Protein AF-A0A662FB39-F1 (afdb_monomer_lite)

Radius of gyration: 20.33 Å; chains: 1; bounding box: 45×28×65 Å

Foldseek 3Di:
DFDPVLWDAFPVRDTHDDLVSVLVVLVVDDLVSLCVQADPVHHVVLVSCCPRVVPPVLSVVQGPDSDSVVNSVSSVVVVVCVVLQPDLPDAAPVPRDGDSDPVVNVVCCVPPPDDDD

Secondary structure (DSSP, 8-state):
---GGGPEEPTTS-EE-SHHHHHHHHHHS-HHHHHHHBSSS-BHHHHHHHHHH--HHHHHHHTT---HHHHHHHHHHHHHHHHHTT---EE-TTT--EESSHHHHHHHHHHHT----

pLDDT: mean 91.07, std 7.22, range [52.47, 97.25]

Sequence (117 aa):
MVKPEKYFYLEDGGIIKNIRELALRLDEISDSVFQRHVNQDKNDFANWIEFVFKEKNLAKQLRGVMDKKQFQIVLLKHFVRRKTKNIKKFKCPHCGKGFSTKVGLSVHKTIAHTKKR

Structure (mmCIF, N/CA/C/O backbone):
data_AF-A0A662FB39-F1
#
_entry.id   AF-A0A662FB39-F1
#
loop_
_atom_site.group_PDB
_atom_site.id
_atom_site.type_symbol
_atom_site.label_atom_id
_atom_site.label_alt_id
_atom_site.label_comp_id
_atom_site.label_asym_id
_atom_site.label_entity_id
_atom_site.label_seq_id
_atom_site.pdbx_PDB_ins_code
_atom_site.Cartn_x
_atom_site.Cartn_y
_atom_site.Cartn_z
_atom_site.occupancy
_atom_site.B_iso_or_equiv
_atom_site.auth_seq_id
_atom_site.auth_comp_id
_atom_site.auth_asym_id
_atom_site.auth_atom_id
_atom_site.pdbx_PDB_model_num
ATOM 1 N N . MET A 1 1 ? -4.621 16.455 -5.535 1.00 61.31 1 MET A N 1
ATOM 2 C CA . MET A 1 1 ? -3.840 15.739 -6.572 1.00 61.31 1 MET A CA 1
ATOM 3 C C . MET A 1 1 ? -2.379 16.135 -6.407 1.00 61.31 1 MET A C 1
ATOM 5 O O . MET A 1 1 ? -2.143 17.246 -5.947 1.00 61.31 1 MET A O 1
ATOM 9 N N . VAL A 1 2 ? -1.418 15.244 -6.674 1.00 79.88 2 VAL A N 1
ATOM 10 C CA . VAL A 1 2 ? 0.016 15.584 -6.566 1.00 79.88 2 VAL A CA 1
ATOM 11 C C . VAL A 1 2 ? 0.491 16.303 -7.830 1.00 79.88 2 VAL A C 1
ATOM 13 O O . VAL A 1 2 ? -0.123 16.153 -8.889 1.00 79.88 2 VAL A O 1
ATOM 16 N N . LYS A 1 3 ? 1.556 17.101 -7.710 1.00 85.19 3 LYS A N 1
ATOM 17 C CA . LYS A 1 3 ? 2.164 17.792 -8.854 1.00 85.19 3 LYS A CA 1
ATOM 18 C C . LYS A 1 3 ? 2.790 16.784 -9.835 1.00 85.19 3 LYS A C 1
ATOM 20 O O . LYS A 1 3 ? 3.236 15.730 -9.372 1.00 85.19 3 LYS A O 1
ATOM 25 N N . PRO A 1 4 ? 2.873 17.100 -11.141 1.00 85.31 4 PRO A N 1
ATOM 26 C CA . PRO A 1 4 ? 3.473 16.214 -12.144 1.00 85.31 4 PRO A CA 1
ATOM 27 C C . PRO A 1 4 ? 4.907 15.767 -11.828 1.00 85.31 4 PRO A C 1
ATOM 29 O O . PRO A 1 4 ? 5.266 14.628 -12.118 1.00 85.31 4 PRO A O 1
ATOM 32 N N . GLU A 1 5 ? 5.703 16.599 -11.139 1.00 90.25 5 GLU A N 1
ATOM 33 C CA . GLU A 1 5 ? 7.072 16.234 -10.722 1.00 90.25 5 GLU A CA 1
ATOM 34 C C . GLU A 1 5 ? 7.116 15.101 -9.679 1.00 90.25 5 GLU A C 1
ATOM 36 O O . GLU A 1 5 ? 8.183 14.598 -9.334 1.00 90.25 5 GLU A O 1
ATOM 41 N N . LYS A 1 6 ? 5.963 14.740 -9.108 1.00 91.00 6 LYS A N 1
ATOM 42 C CA . LYS A 1 6 ? 5.822 13.693 -8.091 1.00 91.00 6 LYS A CA 1
ATOM 43 C C . LYS A 1 6 ? 5.102 12.452 -8.607 1.00 91.00 6 LYS A C 1
ATOM 45 O O . LYS A 1 6 ? 4.828 11.553 -7.809 1.00 91.00 6 LYS A O 1
ATOM 50 N N . TYR A 1 7 ? 4.771 12.394 -9.895 1.00 94.81 7 TYR A N 1
ATOM 51 C CA . TYR A 1 7 ? 4.247 11.175 -10.503 1.00 94.81 7 TYR A CA 1
ATOM 52 C C . TYR A 1 7 ? 5.314 10.088 -10.527 1.00 94.81 7 TYR A C 1
ATOM 54 O O . TYR A 1 7 ? 6.512 10.369 -10.524 1.00 94.81 7 TYR A O 1
ATOM 62 N N . PHE A 1 8 ? 4.859 8.842 -10.512 1.00 93.56 8 PHE A N 1
ATOM 63 C CA . PHE A 1 8 ? 5.725 7.696 -10.706 1.00 93.56 8 PHE A CA 1
ATOM 64 C C . PHE A 1 8 ? 5.636 7.265 -12.165 1.00 93.56 8 PHE A C 1
ATOM 66 O O . PHE A 1 8 ? 4.538 7.043 -12.676 1.00 93.56 8 PHE A O 1
ATOM 73 N N . TYR A 1 9 ? 6.786 7.163 -12.819 1.00 92.19 9 TYR A N 1
ATOM 74 C CA . TYR A 1 9 ? 6.895 6.785 -14.222 1.00 92.19 9 TYR A CA 1
ATOM 75 C C . TYR A 1 9 ? 7.362 5.336 -14.296 1.00 92.19 9 TYR A C 1
ATOM 77 O O . TYR A 1 9 ? 8.392 4.980 -13.726 1.00 92.19 9 TYR A O 1
ATOM 85 N N . LEU A 1 10 ? 6.565 4.507 -14.958 1.00 89.38 10 LEU A N 1
ATOM 86 C CA . LEU A 1 10 ? 6.908 3.135 -15.288 1.00 89.38 10 LEU A CA 1
ATOM 87 C C . LEU A 1 10 ? 7.719 3.112 -16.584 1.00 89.38 10 LEU A C 1
ATOM 89 O O . LEU A 1 10 ? 7.573 3.971 -17.453 1.00 89.38 10 LEU A O 1
ATOM 93 N N . GLU A 1 11 ? 8.542 2.084 -16.738 1.00 83.69 11 GLU A N 1
ATOM 94 C CA . GLU A 1 11 ? 9.366 1.900 -17.937 1.00 83.69 11 GLU A CA 1
ATOM 95 C C . GLU A 1 11 ? 8.561 1.599 -19.213 1.00 83.69 11 GLU A C 1
ATOM 97 O O . GLU A 1 11 ? 9.073 1.768 -20.312 1.00 83.69 11 GLU A O 1
ATOM 102 N N . ASP A 1 12 ? 7.299 1.182 -19.092 1.00 84.12 12 ASP A N 1
ATOM 103 C CA . ASP A 1 12 ? 6.389 1.007 -20.231 1.00 84.12 12 ASP A CA 1
ATOM 104 C C . ASP A 1 12 ? 5.701 2.317 -20.669 1.00 84.12 12 ASP A C 1
ATOM 106 O O . ASP A 1 12 ? 4.781 2.299 -21.483 1.00 84.12 12 ASP A O 1
ATOM 110 N N . GLY A 1 13 ? 6.125 3.458 -20.114 1.00 85.19 13 GLY A N 1
ATOM 111 C CA . GLY A 1 13 ? 5.519 4.769 -20.349 1.00 85.19 13 GLY A CA 1
ATOM 112 C C . GLY A 1 13 ? 4.277 5.039 -19.495 1.00 85.19 13 GLY A C 1
ATOM 113 O O . GLY A 1 13 ? 3.702 6.126 -19.573 1.00 85.19 13 GLY A O 1
ATOM 114 N N . GLY A 1 14 ? 3.859 4.090 -18.652 1.00 87.62 14 GLY A N 1
ATOM 115 C CA . GLY A 1 14 ? 2.749 4.269 -17.727 1.00 87.62 14 GLY A CA 1
ATOM 116 C C . GLY A 1 14 ? 3.049 5.321 -16.658 1.00 87.62 14 GLY A C 1
ATOM 117 O O . GLY A 1 14 ? 4.126 5.351 -16.067 1.00 87.62 14 GLY A O 1
ATOM 118 N N . ILE A 1 15 ? 2.068 6.172 -16.362 1.00 93.12 15 ILE A N 1
ATOM 119 C CA . ILE A 1 15 ? 2.185 7.212 -15.334 1.00 93.12 15 ILE A CA 1
ATOM 120 C C . ILE A 1 15 ? 1.216 6.902 -14.203 1.00 93.12 15 ILE A C 1
ATOM 122 O O . ILE A 1 15 ? 0.015 6.756 -14.425 1.00 93.12 15 ILE A O 1
ATOM 126 N N . ILE A 1 16 ? 1.732 6.864 -12.979 1.00 95.12 16 ILE A N 1
ATOM 127 C CA . ILE A 1 16 ? 0.955 6.627 -11.768 1.00 95.12 16 ILE A CA 1
ATOM 128 C C . ILE A 1 16 ? 0.956 7.905 -10.926 1.00 95.12 16 ILE A C 1
ATOM 130 O O . ILE A 1 16 ? 1.993 8.368 -10.443 1.00 95.12 16 ILE A O 1
ATOM 134 N N . LYS A 1 17 ? -0.228 8.483 -10.716 1.00 94.00 17 LYS A N 1
ATOM 135 C CA . LYS A 1 17 ? -0.393 9.788 -10.055 1.00 94.00 17 LYS A CA 1
ATOM 136 C C . LYS A 1 17 ? -0.757 9.662 -8.580 1.00 94.00 17 LYS A C 1
ATOM 138 O O . LYS A 1 17 ? -0.639 10.628 -7.827 1.00 94.00 17 LYS A O 1
ATOM 143 N N . ASN A 1 18 ? -1.264 8.510 -8.145 1.00 94.31 18 ASN A N 1
ATOM 144 C CA . ASN A 1 18 ? -1.661 8.274 -6.756 1.00 94.31 18 ASN A CA 1
ATOM 145 C C . ASN A 1 18 ? -1.670 6.783 -6.382 1.00 94.31 18 ASN A C 1
ATOM 147 O O . ASN A 1 18 ? -1.604 5.906 -7.237 1.00 94.31 18 ASN A O 1
ATOM 151 N N . ILE A 1 19 ? -1.790 6.498 -5.080 1.00 93.88 19 ILE A N 1
ATOM 152 C CA . ILE A 1 19 ? -1.760 5.129 -4.532 1.00 93.88 19 ILE A CA 1
ATOM 153 C C . ILE A 1 19 ? -2.913 4.259 -5.077 1.00 93.88 19 ILE A C 1
ATOM 155 O O . ILE A 1 19 ? -2.774 3.043 -5.185 1.00 93.88 19 ILE A O 1
ATOM 159 N N . ARG A 1 20 ? -4.065 4.853 -5.425 1.00 92.00 20 ARG A N 1
ATOM 160 C CA . ARG A 1 20 ? -5.198 4.101 -5.987 1.00 92.00 20 ARG A CA 1
ATOM 161 C C . ARG A 1 20 ? -4.908 3.674 -7.423 1.00 92.00 20 ARG A C 1
ATOM 163 O O . ARG A 1 20 ? -5.164 2.525 -7.757 1.00 92.00 20 ARG A O 1
ATOM 170 N N . GLU A 1 21 ? -4.357 4.574 -8.233 1.00 94.12 21 GLU A N 1
ATOM 171 C CA . GLU A 1 21 ? -3.880 4.250 -9.580 1.00 94.12 21 GLU A CA 1
ATOM 172 C C . GLU A 1 21 ? -2.796 3.176 -9.537 1.00 94.12 21 GLU A C 1
ATOM 174 O O . GLU A 1 21 ? -2.868 2.249 -10.329 1.00 94.12 21 GLU A O 1
ATOM 179 N N . LEU A 1 22 ? -1.872 3.222 -8.567 1.00 94.94 22 LEU A N 1
ATOM 180 C CA . LEU A 1 22 ? -0.891 2.148 -8.378 1.00 94.94 22 LEU A CA 1
ATOM 181 C C . LEU A 1 22 ? -1.593 0.801 -8.180 1.00 94.94 22 LEU A C 1
ATOM 183 O O . LEU A 1 22 ? -1.286 -0.153 -8.880 1.00 94.94 22 LEU A O 1
ATOM 187 N N . ALA A 1 23 ? -2.563 0.726 -7.263 1.00 93.81 23 ALA A N 1
ATOM 188 C CA . ALA A 1 23 ? -3.268 -0.521 -6.970 1.00 93.81 23 ALA A CA 1
ATOM 189 C C . ALA A 1 23 ? -4.018 -1.102 -8.182 1.00 93.81 23 ALA A C 1
ATOM 191 O O . ALA A 1 23 ? -4.087 -2.321 -8.306 1.00 93.81 23 ALA A O 1
ATOM 192 N N . LEU A 1 24 ? -4.571 -0.247 -9.048 1.00 91.38 24 LEU A N 1
ATOM 193 C CA . LEU A 1 24 ? -5.230 -0.668 -10.289 1.00 91.38 24 LEU A CA 1
ATOM 194 C C . LEU A 1 24 ? -4.205 -1.088 -11.347 1.00 91.38 24 LEU A C 1
ATOM 196 O O . LEU A 1 24 ? -4.351 -2.125 -11.980 1.00 91.38 24 LEU A O 1
ATOM 200 N N . ARG A 1 25 ? -3.121 -0.321 -11.487 1.00 92.81 25 ARG A N 1
ATOM 201 C CA . ARG A 1 25 ? -2.080 -0.564 -12.487 1.00 92.81 25 ARG A CA 1
ATOM 202 C C .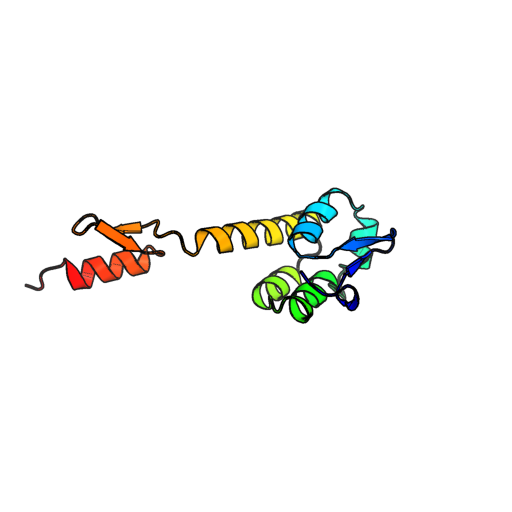 ARG A 1 25 ? -1.331 -1.880 -12.255 1.00 92.81 25 ARG A C 1
ATOM 204 O O . ARG A 1 25 ? -0.858 -2.474 -13.217 1.00 92.81 25 ARG A O 1
ATOM 211 N N . LEU A 1 26 ? -1.259 -2.364 -11.010 1.00 93.50 26 LEU A N 1
ATOM 212 C CA . LEU A 1 26 ? -0.658 -3.663 -10.671 1.00 93.50 26 LEU A CA 1
ATOM 213 C C . LEU A 1 26 ? -1.354 -4.868 -11.330 1.00 93.50 26 LEU A C 1
ATOM 215 O O . LEU A 1 26 ? -0.686 -5.881 -11.534 1.00 93.50 26 LEU A O 1
ATOM 219 N N . ASP A 1 27 ? -2.645 -4.773 -11.671 1.00 90.06 27 ASP A N 1
ATOM 220 C CA . ASP A 1 27 ? -3.356 -5.842 -12.396 1.00 90.06 27 ASP A CA 1
ATOM 221 C C . ASP A 1 27 ? -2.962 -5.902 -13.875 1.00 90.06 27 ASP A C 1
ATOM 223 O O . ASP A 1 27 ? -3.021 -6.959 -14.499 1.00 90.06 27 ASP A O 1
ATOM 227 N N . GLU A 1 28 ? -2.556 -4.767 -14.437 1.00 89.94 28 GLU A N 1
ATOM 228 C CA . GLU A 1 28 ? -2.314 -4.614 -15.868 1.00 89.94 28 GLU A CA 1
ATOM 229 C C . GLU A 1 28 ? -0.841 -4.802 -16.242 1.00 89.94 28 GLU A C 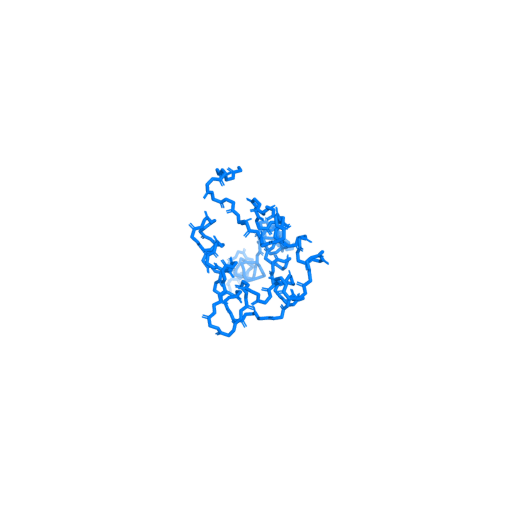1
ATOM 231 O O . GLU A 1 28 ? -0.535 -5.270 -17.338 1.00 89.94 28 GLU A O 1
ATOM 236 N N . ILE A 1 29 ? 0.088 -4.412 -15.362 1.00 91.31 29 ILE A N 1
ATOM 237 C CA . ILE A 1 29 ? 1.523 -4.529 -15.648 1.00 91.31 29 ILE A CA 1
ATOM 238 C C . ILE A 1 29 ? 2.002 -5.976 -15.511 1.00 91.31 29 ILE A C 1
ATOM 240 O O . ILE A 1 29 ? 1.574 -6.731 -14.629 1.00 91.31 29 ILE A O 1
ATOM 244 N N . SER A 1 30 ? 2.957 -6.357 -16.359 1.00 92.56 30 SER A N 1
ATOM 245 C CA . SER A 1 30 ? 3.618 -7.657 -16.265 1.00 92.56 30 SER A CA 1
ATOM 246 C C . SER A 1 30 ? 4.462 -7.765 -14.992 1.00 92.56 30 SER A C 1
ATOM 248 O O . SER A 1 30 ? 4.922 -6.768 -14.425 1.00 92.56 30 SER A O 1
ATOM 250 N N . ASP A 1 31 ? 4.731 -8.999 -14.565 1.00 91.62 31 ASP A N 1
ATOM 251 C CA . ASP A 1 31 ? 5.610 -9.253 -13.417 1.00 91.62 31 ASP A CA 1
ATOM 252 C C . ASP A 1 31 ? 7.024 -8.716 -13.658 1.00 91.62 31 ASP A C 1
ATOM 254 O O . ASP A 1 31 ? 7.653 -8.199 -12.740 1.00 91.62 31 ASP A O 1
ATOM 258 N N . SER A 1 32 ? 7.491 -8.738 -14.910 1.00 91.88 32 SER A N 1
ATOM 259 C CA . SER A 1 32 ? 8.792 -8.186 -15.288 1.00 91.88 32 SER A CA 1
ATOM 260 C C . SER A 1 32 ? 8.877 -6.665 -15.130 1.00 91.88 32 SER A C 1
ATOM 262 O O . SER A 1 32 ? 9.929 -6.163 -14.747 1.00 91.88 32 SER A O 1
ATOM 264 N N . VAL A 1 33 ? 7.799 -5.914 -15.392 1.00 92.25 33 VAL A N 1
ATOM 265 C CA . VAL A 1 33 ? 7.756 -4.460 -15.135 1.00 92.25 33 VAL A CA 1
ATOM 266 C C . VAL A 1 33 ? 7.721 -4.194 -13.631 1.00 92.25 33 VAL A C 1
ATOM 268 O O . VAL A 1 33 ? 8.431 -3.321 -13.138 1.00 92.25 33 VAL A O 1
ATOM 271 N N . PHE A 1 34 ? 6.950 -4.981 -12.878 1.00 94.38 34 PHE A N 1
ATOM 272 C CA . PHE A 1 34 ? 6.894 -4.861 -11.422 1.00 94.38 34 PHE A CA 1
ATOM 273 C C . PHE A 1 34 ? 8.260 -5.124 -10.761 1.00 94.38 34 PHE A C 1
ATOM 275 O O . PHE A 1 34 ? 8.706 -4.329 -9.931 1.00 94.38 34 PHE A O 1
ATOM 282 N N . GLN A 1 35 ? 8.956 -6.190 -11.167 1.00 93.75 35 GLN A N 1
ATOM 283 C CA . GLN A 1 35 ? 10.230 -6.618 -10.576 1.00 93.75 35 GLN A CA 1
ATOM 284 C C . GLN A 1 35 ? 11.386 -5.624 -10.777 1.00 93.75 35 GLN A C 1
ATOM 286 O O . GLN A 1 35 ? 12.334 -5.599 -9.992 1.00 93.75 35 GLN A O 1
ATOM 291 N N . ARG A 1 36 ? 11.307 -4.749 -11.788 1.00 93.12 36 ARG A N 1
ATOM 292 C CA . ARG A 1 36 ? 12.286 -3.661 -11.976 1.00 93.12 36 ARG A CA 1
ATOM 293 C C . ARG A 1 36 ? 12.212 -2.597 -10.885 1.00 93.12 36 ARG A C 1
ATOM 295 O O . ARG A 1 36 ? 13.222 -1.969 -10.562 1.00 93.12 36 ARG A O 1
ATOM 302 N N . HIS A 1 37 ? 11.031 -2.409 -10.301 1.00 93.88 37 HIS A N 1
ATOM 303 C CA . HIS A 1 37 ? 10.784 -1.445 -9.229 1.00 93.88 37 HIS A CA 1
ATOM 304 C C . HIS A 1 37 ? 10.763 -2.092 -7.841 1.00 93.88 37 HIS A C 1
ATOM 306 O O . HIS A 1 37 ? 11.007 -1.412 -6.842 1.00 93.88 37 HIS A O 1
ATOM 312 N N . VAL A 1 38 ? 10.468 -3.392 -7.769 1.00 95.62 38 VAL A N 1
ATOM 313 C CA . VAL A 1 38 ? 10.377 -4.156 -6.523 1.00 95.62 38 VAL A CA 1
ATOM 314 C C . VAL A 1 38 ? 11.171 -5.449 -6.640 1.00 95.62 38 VAL A C 1
ATOM 316 O O . VAL A 1 38 ? 10.778 -6.370 -7.347 1.00 95.62 38 VAL A O 1
ATOM 319 N N . ASN A 1 39 ? 12.267 -5.538 -5.899 1.00 92.50 39 ASN A N 1
ATOM 320 C CA . ASN A 1 39 ? 13.128 -6.712 -5.851 1.00 92.50 39 ASN A CA 1
ATOM 321 C C . ASN A 1 39 ? 13.715 -6.884 -4.439 1.00 92.50 39 ASN A C 1
ATOM 323 O O . ASN A 1 39 ? 13.242 -6.267 -3.484 1.00 92.50 39 ASN A O 1
ATOM 327 N N . GLN A 1 40 ? 14.713 -7.756 -4.300 1.00 91.06 40 GLN A N 1
ATOM 328 C CA . GLN A 1 40 ? 15.337 -8.058 -3.009 1.00 91.06 40 GLN A CA 1
ATOM 329 C C . GLN A 1 40 ? 16.079 -6.855 -2.408 1.00 91.06 40 GLN A C 1
ATOM 331 O O . GLN A 1 40 ? 16.145 -6.736 -1.186 1.00 91.06 40 GLN A O 1
ATOM 336 N N . ASP A 1 41 ? 16.574 -5.945 -3.248 1.00 90.00 41 ASP A N 1
ATOM 337 C CA . ASP A 1 41 ? 17.399 -4.811 -2.827 1.00 90.00 41 ASP A CA 1
ATOM 338 C C . ASP A 1 41 ? 16.580 -3.532 -2.625 1.00 90.00 41 ASP A C 1
ATOM 340 O O . ASP A 1 41 ? 16.897 -2.701 -1.769 1.00 90.00 41 ASP A O 1
ATOM 344 N N . LYS A 1 42 ? 15.517 -3.343 -3.419 1.00 93.69 42 LYS A N 1
ATOM 345 C CA . LYS A 1 42 ? 14.746 -2.096 -3.442 1.00 93.69 42 LYS A CA 1
ATOM 346 C C . LYS A 1 42 ? 13.245 -2.288 -3.607 1.00 93.69 42 LYS A C 1
ATOM 348 O O . LYS A 1 42 ? 12.747 -3.262 -4.165 1.00 93.69 42 LYS A O 1
ATOM 353 N N . ASN A 1 43 ? 12.521 -1.264 -3.161 1.00 96.50 43 ASN A N 1
ATOM 354 C CA . ASN A 1 43 ? 11.087 -1.128 -3.360 1.00 96.50 43 ASN A CA 1
ATOM 355 C C . ASN A 1 43 ? 10.743 0.337 -3.653 1.00 96.50 43 ASN A C 1
ATOM 357 O O . ASN A 1 43 ? 10.446 1.131 -2.753 1.00 96.50 43 ASN A O 1
ATOM 361 N N . ASP A 1 44 ? 10.818 0.699 -4.931 1.00 96.12 44 ASP A N 1
ATOM 362 C CA . ASP A 1 44 ? 10.643 2.075 -5.395 1.00 96.12 44 ASP A CA 1
ATOM 363 C C . ASP A 1 44 ? 9.223 2.583 -5.118 1.00 96.12 44 ASP A C 1
ATOM 365 O O . ASP A 1 44 ? 9.036 3.744 -4.745 1.00 96.12 44 ASP A O 1
ATOM 369 N N . PHE A 1 45 ? 8.220 1.702 -5.191 1.00 96.81 45 PHE A N 1
ATOM 370 C CA . PHE A 1 45 ? 6.844 2.041 -4.833 1.00 96.81 45 PHE A CA 1
ATOM 371 C C . PHE A 1 45 ? 6.697 2.369 -3.345 1.00 96.81 45 PHE A C 1
ATOM 373 O O . PHE A 1 45 ? 6.033 3.349 -3.001 1.00 96.81 45 PHE A O 1
ATOM 380 N N . ALA A 1 46 ? 7.322 1.600 -2.447 1.00 97.06 46 ALA A N 1
ATOM 381 C CA . ALA A 1 46 ? 7.297 1.897 -1.016 1.00 97.06 46 ALA A CA 1
ATOM 382 C C . ALA A 1 46 ? 7.981 3.240 -0.710 1.00 97.06 46 ALA A C 1
ATOM 384 O O . ALA A 1 46 ? 7.430 4.042 0.048 1.00 97.06 46 ALA A O 1
ATOM 385 N N . ASN A 1 47 ? 9.122 3.522 -1.348 1.00 96.62 47 ASN A N 1
ATOM 386 C CA . ASN A 1 47 ? 9.810 4.811 -1.232 1.00 96.62 47 ASN A CA 1
ATOM 387 C C . ASN A 1 47 ? 8.920 5.962 -1.718 1.00 96.62 47 ASN A C 1
ATOM 389 O O . ASN A 1 47 ? 8.749 6.964 -1.022 1.00 96.62 47 ASN A O 1
ATOM 393 N N . TRP A 1 48 ? 8.290 5.810 -2.882 1.00 97.12 48 TRP A N 1
ATOM 394 C CA . TRP A 1 48 ? 7.371 6.805 -3.426 1.00 97.12 48 TRP A CA 1
ATOM 395 C C . TRP A 1 48 ? 6.187 7.074 -2.484 1.00 97.12 48 TRP A C 1
ATOM 397 O O . TRP A 1 48 ? 5.897 8.229 -2.162 1.00 97.12 48 TRP A O 1
ATOM 407 N N . ILE A 1 49 ? 5.560 6.021 -1.951 1.00 96.56 49 ILE A N 1
ATOM 408 C CA . ILE A 1 49 ? 4.468 6.114 -0.969 1.00 96.56 49 ILE A CA 1
ATOM 409 C C . ILE A 1 49 ? 4.922 6.847 0.306 1.00 96.56 49 ILE A C 1
ATOM 411 O O . ILE A 1 49 ? 4.196 7.701 0.830 1.00 96.56 49 ILE A O 1
ATOM 415 N N . GLU A 1 50 ? 6.126 6.558 0.798 1.00 97.25 50 GLU A N 1
ATOM 416 C CA . GLU A 1 50 ? 6.678 7.188 1.996 1.00 97.25 50 GLU A CA 1
ATOM 417 C C . GLU A 1 50 ? 6.994 8.670 1.786 1.00 97.25 50 GLU A C 1
ATOM 419 O O . GLU A 1 50 ? 6.612 9.516 2.598 1.00 97.25 50 GLU A O 1
ATOM 424 N N . PHE A 1 51 ? 7.688 9.007 0.702 1.00 95.44 51 PHE A N 1
ATOM 425 C CA . PHE A 1 51 ? 8.248 10.343 0.532 1.00 95.44 51 PHE A CA 1
ATOM 426 C C . PHE A 1 51 ? 7.282 11.325 -0.133 1.00 95.44 51 PHE A C 1
ATOM 428 O O . PHE A 1 51 ? 7.311 12.505 0.235 1.00 95.44 51 PHE A O 1
ATOM 435 N N . VAL A 1 52 ? 6.402 10.863 -1.030 1.00 96.00 52 VAL A N 1
ATOM 436 C CA . VAL A 1 52 ? 5.420 11.709 -1.732 1.00 96.00 52 VAL A CA 1
ATOM 437 C C . VAL A 1 52 ? 4.118 11.844 -0.947 1.00 96.00 52 VAL A C 1
ATOM 439 O O . VAL A 1 52 ? 3.635 12.959 -0.768 1.00 96.00 52 VAL A O 1
ATOM 442 N N . PHE A 1 53 ? 3.571 10.741 -0.428 1.00 93.19 53 PHE A N 1
ATOM 443 C CA . PHE A 1 53 ? 2.274 10.748 0.268 1.00 93.19 53 PHE A CA 1
ATOM 444 C C . PHE A 1 53 ? 2.393 10.770 1.794 1.00 93.19 53 PHE A C 1
ATOM 446 O O . PHE A 1 53 ? 1.383 10.898 2.481 1.00 93.19 53 PHE A O 1
ATOM 453 N N . LYS A 1 54 ? 3.615 10.661 2.337 1.00 94.06 54 LYS A N 1
ATOM 454 C CA . LYS A 1 54 ? 3.888 10.623 3.786 1.00 94.06 54 LYS A CA 1
ATOM 455 C C . LYS A 1 54 ? 3.186 9.465 4.508 1.00 94.06 54 LYS A C 1
ATOM 457 O O . LYS A 1 54 ? 3.001 9.496 5.724 1.00 94.06 54 LYS A O 1
ATOM 462 N N . GL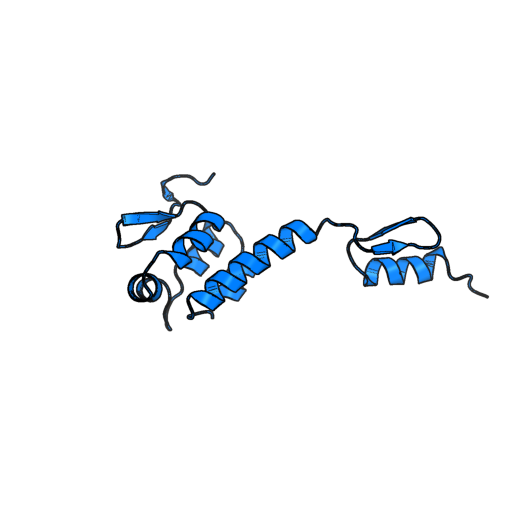U A 1 55 ? 2.866 8.391 3.786 1.00 94.25 55 GLU A N 1
ATOM 463 C CA . GLU A 1 55 ? 2.194 7.196 4.308 1.00 94.25 55 GLU A CA 1
ATOM 464 C C . GLU A 1 55 ? 3.199 6.187 4.889 1.00 94.25 55 GLU A C 1
ATOM 466 O O . GLU A 1 55 ? 3.276 5.034 4.462 1.00 94.25 55 GLU A O 1
ATOM 471 N N . LYS A 1 56 ? 3.975 6.609 5.896 1.00 95.56 56 LYS A N 1
ATOM 472 C CA . LYS A 1 56 ? 5.092 5.825 6.466 1.00 95.56 56 LYS A CA 1
ATOM 473 C C . LYS A 1 56 ? 4.699 4.409 6.901 1.00 95.56 56 LYS A C 1
ATOM 475 O O . LYS A 1 56 ? 5.419 3.450 6.646 1.00 95.56 56 LYS A O 1
ATOM 480 N N . ASN A 1 57 ? 3.535 4.264 7.539 1.00 94.44 57 ASN A N 1
ATOM 481 C CA . ASN A 1 57 ? 3.052 2.961 8.005 1.00 94.44 57 ASN A CA 1
ATOM 482 C C . ASN A 1 57 ? 2.735 2.011 6.845 1.00 94.44 57 ASN A C 1
ATOM 484 O O . ASN A 1 57 ? 3.022 0.822 6.944 1.00 94.44 57 ASN A O 1
ATOM 488 N N . LEU A 1 58 ? 2.154 2.529 5.759 1.00 95.50 58 LEU A N 1
ATOM 489 C CA . LEU A 1 58 ? 1.872 1.733 4.566 1.00 95.50 58 LEU A CA 1
ATOM 490 C C . LEU A 1 58 ? 3.174 1.353 3.860 1.00 95.50 58 LEU A C 1
ATOM 492 O O . LEU A 1 58 ? 3.376 0.185 3.552 1.00 95.50 58 LEU A O 1
ATOM 496 N N . ALA A 1 59 ? 4.080 2.315 3.675 1.00 97.00 59 ALA A N 1
ATOM 497 C CA . ALA A 1 59 ? 5.384 2.063 3.074 1.00 97.00 59 ALA A CA 1
ATOM 498 C C . ALA A 1 59 ? 6.162 0.981 3.834 1.00 97.00 59 ALA A C 1
ATOM 500 O O . ALA A 1 59 ? 6.642 0.031 3.226 1.00 97.00 59 ALA A O 1
ATOM 501 N N . LYS A 1 60 ? 6.201 1.051 5.173 1.00 95.94 60 LYS A N 1
ATOM 502 C CA . LYS A 1 60 ? 6.843 0.027 6.010 1.00 95.94 60 LYS A CA 1
ATOM 503 C C . LYS A 1 60 ? 6.248 -1.368 5.795 1.00 95.94 60 LYS A C 1
ATOM 505 O O . LYS A 1 60 ? 7.000 -2.335 5.765 1.00 95.94 60 LYS A O 1
ATOM 510 N N . GLN A 1 61 ? 4.926 -1.479 5.644 1.00 95.12 61 GLN A N 1
ATOM 511 C CA . GLN A 1 61 ? 4.268 -2.761 5.356 1.00 95.12 61 GLN A CA 1
ATOM 512 C C . GLN A 1 61 ? 4.627 -3.302 3.971 1.00 95.12 61 GLN A C 1
ATOM 514 O O . GLN A 1 61 ? 4.723 -4.511 3.808 1.00 95.12 61 GLN A O 1
ATOM 519 N N . LEU A 1 62 ? 4.823 -2.417 2.992 1.00 96.38 62 LEU A N 1
ATOM 520 C CA . LEU A 1 62 ? 5.109 -2.788 1.608 1.00 96.38 62 LEU A CA 1
ATOM 521 C C . LEU A 1 62 ? 6.585 -3.086 1.344 1.00 96.38 62 LEU A C 1
ATOM 523 O O . LEU A 1 62 ? 6.865 -3.856 0.436 1.00 96.38 62 LEU A O 1
ATOM 527 N N . ARG A 1 63 ? 7.520 -2.528 2.129 1.00 95.12 63 ARG A N 1
ATOM 528 C CA . ARG A 1 63 ? 8.972 -2.685 1.908 1.00 95.12 63 ARG A CA 1
ATOM 529 C C . ARG A 1 63 ? 9.409 -4.143 1.736 1.00 95.12 63 ARG A C 1
ATOM 531 O O . ARG A 1 63 ? 10.238 -4.407 0.880 1.00 95.12 63 ARG A O 1
ATOM 538 N N . GLY A 1 64 ? 8.842 -5.067 2.514 1.00 92.06 64 GLY A N 1
ATOM 539 C CA . GLY A 1 64 ? 9.168 -6.499 2.451 1.00 92.06 64 GLY A CA 1
ATOM 540 C C . GLY A 1 64 ? 8.297 -7.325 1.498 1.00 92.06 64 GLY A C 1
ATOM 541 O O . GLY A 1 64 ? 8.364 -8.549 1.528 1.00 92.06 64 GLY A O 1
ATOM 542 N N . VAL A 1 65 ? 7.431 -6.694 0.704 1.00 95.31 65 VAL A N 1
ATOM 543 C CA . VAL A 1 65 ? 6.495 -7.395 -0.180 1.00 95.31 65 VAL A CA 1
ATOM 544 C C . VAL A 1 65 ? 7.032 -7.368 -1.603 1.00 95.31 65 VAL A C 1
ATOM 546 O O . VAL A 1 65 ? 7.057 -6.314 -2.232 1.00 95.31 65 VAL A O 1
ATOM 549 N N . MET A 1 66 ? 7.433 -8.538 -2.102 1.00 92.44 66 MET A N 1
ATOM 550 C CA . MET A 1 66 ? 7.959 -8.722 -3.464 1.00 92.44 66 MET A CA 1
ATOM 551 C C . MET A 1 66 ? 6.985 -9.441 -4.402 1.00 92.44 66 MET A C 1
ATOM 553 O O . MET A 1 66 ? 7.215 -9.500 -5.603 1.00 92.44 66 MET A O 1
ATOM 557 N N . ASP A 1 67 ? 5.893 -9.990 -3.873 1.00 93.75 67 ASP A N 1
ATOM 558 C CA . ASP A 1 67 ? 4.844 -10.594 -4.690 1.00 93.75 67 ASP A CA 1
ATOM 559 C C . ASP A 1 67 ? 3.828 -9.527 -5.115 1.00 93.75 67 ASP A C 1
ATOM 561 O O . ASP A 1 67 ? 3.257 -8.833 -4.267 1.00 93.75 67 ASP A O 1
ATOM 565 N N . LYS A 1 68 ? 3.583 -9.410 -6.424 1.00 94.56 68 LYS A N 1
ATOM 566 C CA . LYS A 1 68 ? 2.708 -8.385 -7.014 1.00 94.56 68 LYS A CA 1
ATOM 567 C C . LYS A 1 68 ? 1.288 -8.448 -6.446 1.00 94.56 68 LYS A C 1
ATOM 569 O O . LYS A 1 68 ? 0.707 -7.421 -6.085 1.00 94.56 68 LYS A O 1
ATOM 574 N N . LYS A 1 69 ? 0.747 -9.661 -6.294 1.00 94.06 69 LYS A N 1
ATOM 575 C CA . LYS A 1 69 ? -0.610 -9.884 -5.780 1.00 94.06 69 LYS A CA 1
ATOM 576 C C . LYS A 1 69 ? -0.706 -9.536 -4.296 1.00 94.06 69 LYS A C 1
ATOM 578 O O . LYS A 1 69 ? -1.641 -8.849 -3.884 1.00 94.06 69 LYS A O 1
ATOM 583 N N . GLN A 1 70 ? 0.266 -9.940 -3.480 1.00 95.00 70 GLN A N 1
ATOM 584 C CA . GLN A 1 70 ? 0.335 -9.537 -2.075 1.00 95.00 70 GLN A CA 1
ATOM 585 C C . GLN A 1 70 ? 0.503 -8.025 -1.932 1.00 95.00 70 GLN A C 1
ATOM 587 O O . GLN A 1 70 ? -0.154 -7.424 -1.080 1.00 95.00 70 GLN A O 1
ATOM 592 N N . PHE A 1 71 ? 1.320 -7.395 -2.779 1.00 96.38 71 PHE A N 1
ATOM 593 C CA . PHE A 1 71 ? 1.513 -5.946 -2.777 1.00 96.38 71 PHE A CA 1
ATOM 594 C C . PHE A 1 71 ? 0.173 -5.234 -2.973 1.00 96.38 71 PHE A C 1
ATOM 596 O O . PHE A 1 71 ? -0.221 -4.379 -2.173 1.00 96.38 71 PHE A O 1
ATOM 603 N N . GLN A 1 72 ? -0.587 -5.663 -3.980 1.00 95.75 72 GLN A N 1
ATOM 604 C CA . GLN A 1 72 ? -1.918 -5.144 -4.254 1.00 95.75 72 GLN A CA 1
ATOM 605 C C . GLN A 1 72 ? -2.894 -5.389 -3.090 1.00 95.75 72 GLN A C 1
ATOM 607 O O . GLN A 1 72 ? -3.601 -4.470 -2.669 1.00 95.75 72 GLN A O 1
ATOM 612 N N . ILE A 1 73 ? -2.906 -6.591 -2.504 1.00 94.81 73 ILE A N 1
ATOM 613 C CA . ILE A 1 73 ? -3.748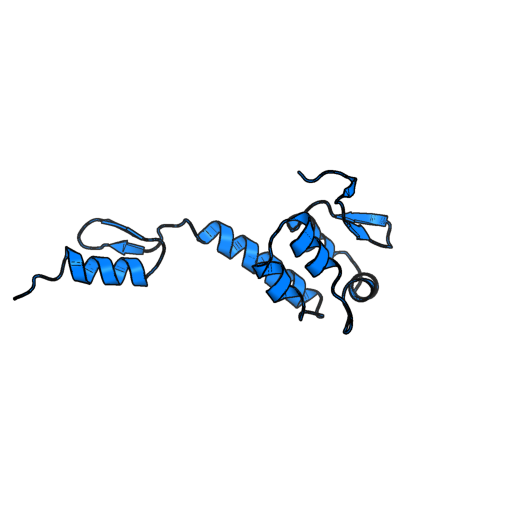 -6.917 -1.341 1.00 94.81 73 ILE A CA 1
ATOM 614 C C . ILE A 1 73 ? -3.459 -5.973 -0.168 1.00 94.81 73 ILE A C 1
ATOM 616 O O . ILE A 1 73 ? -4.394 -5.512 0.495 1.00 94.81 73 ILE A O 1
ATOM 620 N N . VAL A 1 74 ? -2.189 -5.667 0.105 1.00 95.81 74 VAL A N 1
ATOM 621 C CA . VAL A 1 74 ? -1.804 -4.739 1.179 1.00 95.81 74 VAL A CA 1
ATOM 622 C C . VAL A 1 74 ? -2.328 -3.328 0.892 1.00 95.81 74 VAL A C 1
ATOM 624 O O . VAL A 1 74 ? -2.923 -2.714 1.786 1.00 95.81 74 VAL A O 1
ATOM 627 N N . LEU A 1 75 ? -2.204 -2.840 -0.349 1.00 95.06 75 LEU A N 1
ATOM 628 C CA . LEU A 1 75 ? -2.773 -1.551 -0.764 1.00 95.06 75 LEU A CA 1
ATOM 629 C C . LEU A 1 75 ? -4.298 -1.507 -0.572 1.00 95.06 75 LEU A C 1
ATOM 631 O O . LEU A 1 75 ? -4.826 -0.584 0.054 1.00 95.06 75 LEU A O 1
ATOM 635 N N . LEU A 1 76 ? -5.022 -2.525 -1.043 1.00 93.06 76 LEU A N 1
ATOM 636 C CA . LEU A 1 76 ? -6.482 -2.593 -0.928 1.00 93.06 76 LEU A CA 1
ATOM 637 C C . LEU A 1 76 ? -6.947 -2.664 0.533 1.00 93.06 76 LEU A C 1
ATOM 639 O O . LEU A 1 76 ? -7.840 -1.912 0.943 1.00 93.06 76 LEU A O 1
ATOM 643 N N . LYS A 1 77 ? -6.297 -3.495 1.360 1.00 92.38 77 LYS A N 1
ATOM 644 C CA . LYS A 1 77 ? -6.562 -3.571 2.807 1.00 92.38 77 LYS A CA 1
ATOM 645 C C . LYS A 1 77 ? -6.369 -2.216 3.487 1.00 92.38 77 LYS A C 1
ATOM 647 O O . LYS A 1 77 ? -7.167 -1.850 4.355 1.00 92.38 77 LYS A O 1
ATOM 652 N N . HIS A 1 78 ? -5.353 -1.451 3.088 1.00 91.62 78 HIS A N 1
ATOM 653 C CA . HIS A 1 78 ? -5.115 -0.114 3.623 1.00 91.62 78 HIS A CA 1
ATOM 654 C C . HIS A 1 78 ? -6.286 0.842 3.338 1.00 91.62 78 HIS A C 1
ATOM 656 O O . HIS A 1 78 ? -6.753 1.533 4.252 1.00 91.62 78 HIS A O 1
ATOM 662 N N . PHE A 1 79 ? -6.826 0.844 2.115 1.00 89.31 79 PHE A N 1
ATOM 663 C CA . PHE A 1 79 ? -7.978 1.683 1.763 1.00 89.31 79 PHE A CA 1
ATOM 664 C C . PHE A 1 79 ? -9.242 1.309 2.544 1.00 89.31 79 PHE A C 1
ATOM 666 O O . PHE A 1 79 ? -9.938 2.191 3.058 1.00 89.31 79 PHE A O 1
ATOM 673 N N . VAL A 1 80 ? -9.516 0.010 2.698 1.00 88.19 80 VAL A N 1
ATOM 674 C CA . VAL A 1 80 ? -10.658 -0.480 3.487 1.00 88.19 80 VAL A CA 1
ATOM 675 C C . VAL A 1 80 ? -10.513 -0.085 4.957 1.00 88.19 80 VAL A C 1
ATOM 677 O O . VAL A 1 80 ? -11.454 0.441 5.559 1.00 88.19 80 VAL A O 1
ATOM 680 N N . ARG A 1 81 ? -9.325 -0.261 5.548 1.00 85.75 81 ARG A N 1
ATOM 681 C CA . ARG A 1 81 ? -9.061 0.131 6.940 1.00 85.75 81 ARG A CA 1
ATOM 682 C C . ARG A 1 81 ? -9.260 1.632 7.160 1.00 85.75 81 ARG A C 1
ATOM 684 O O . ARG A 1 81 ? -9.801 2.030 8.188 1.00 85.75 81 ARG A O 1
ATOM 691 N N . ARG A 1 82 ? -8.854 2.475 6.205 1.00 82.75 82 ARG A N 1
ATOM 692 C CA . ARG A 1 82 ? -9.063 3.928 6.296 1.00 82.75 82 ARG A CA 1
ATOM 693 C C . ARG A 1 82 ? -10.534 4.314 6.255 1.00 82.75 82 ARG A C 1
ATOM 695 O O . ARG A 1 82 ? -10.965 5.073 7.119 1.00 82.75 82 ARG A O 1
ATOM 702 N N . LYS A 1 83 ? -11.308 3.758 5.317 1.00 80.56 83 LYS A N 1
ATOM 703 C CA . LYS A 1 83 ? -12.756 4.018 5.239 1.00 80.56 83 LYS A CA 1
ATOM 704 C C . LYS A 1 83 ? -13.489 3.565 6.504 1.00 80.56 83 LYS A C 1
ATOM 706 O O . LYS A 1 83 ? -14.390 4.249 6.974 1.00 80.56 83 LYS A O 1
ATOM 711 N N . THR A 1 84 ? -13.077 2.441 7.085 1.00 79.38 84 THR A N 1
ATOM 712 C CA . THR A 1 84 ? -13.739 1.863 8.264 1.00 79.38 84 THR A CA 1
ATOM 713 C C . THR A 1 84 ? -13.332 2.502 9.596 1.00 79.38 84 THR A C 1
ATOM 715 O O . THR A 1 84 ? -14.095 2.403 10.554 1.00 79.38 84 THR A O 1
ATOM 718 N N . LYS A 1 85 ? -12.194 3.213 9.676 1.00 75.75 85 LYS A N 1
ATOM 719 C CA . LYS A 1 85 ? -11.667 3.803 10.927 1.00 75.75 85 LYS A CA 1
ATOM 720 C C . LYS A 1 85 ? -12.660 4.726 11.651 1.00 75.75 85 LYS A C 1
ATOM 722 O O . LYS A 1 85 ? -12.673 4.757 12.879 1.00 75.75 85 LYS A O 1
ATOM 727 N N . ASN A 1 86 ? -13.490 5.453 10.905 1.00 73.00 86 ASN A N 1
ATOM 728 C CA . ASN A 1 86 ? -14.449 6.414 11.463 1.00 73.00 86 ASN A CA 1
ATOM 729 C C . ASN A 1 86 ? -15.862 5.837 11.640 1.00 73.00 86 ASN A C 1
ATOM 731 O O . ASN A 1 86 ? -16.758 6.530 12.121 1.00 73.00 86 ASN A O 1
ATOM 735 N N . ILE A 1 87 ? -16.078 4.568 11.287 1.00 84.62 87 ILE A N 1
ATOM 736 C CA . ILE A 1 87 ? -17.378 3.923 11.451 1.00 84.62 87 ILE A CA 1
ATOM 737 C C . ILE A 1 87 ? -17.550 3.571 12.929 1.00 84.62 87 ILE A C 1
ATOM 739 O O . ILE A 1 87 ? -16.842 2.720 13.472 1.00 84.62 87 ILE A O 1
ATOM 743 N N . LYS A 1 88 ? -18.528 4.200 13.588 1.00 85.94 88 LYS A N 1
ATOM 744 C CA . LYS A 1 88 ? -18.960 3.859 14.953 1.00 85.94 88 LYS A CA 1
ATOM 745 C C . LYS A 1 88 ? -19.757 2.546 14.955 1.00 85.94 88 LYS A C 1
ATOM 747 O O . LYS A 1 88 ? -20.949 2.531 15.250 1.00 85.94 88 LYS A O 1
ATOM 752 N N . LYS A 1 89 ? -19.098 1.447 14.571 1.00 89.25 89 LYS A N 1
ATOM 753 C CA . LYS A 1 89 ? -19.711 0.120 1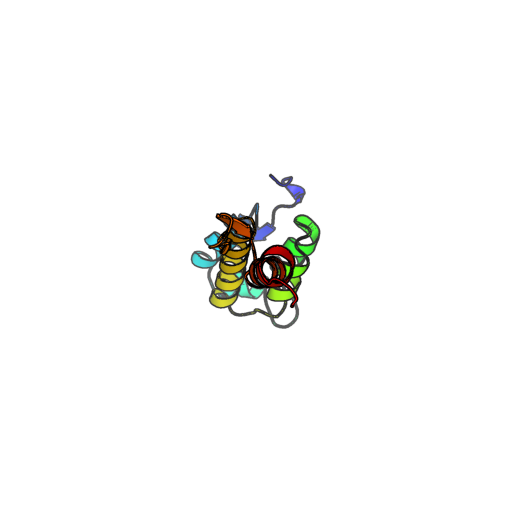4.395 1.00 89.25 89 LYS A CA 1
ATOM 754 C C . LYS A 1 89 ? -20.262 -0.447 15.707 1.00 89.25 89 LYS A C 1
ATOM 756 O O . LYS A 1 89 ? -21.207 -1.228 15.688 1.00 89.25 89 LYS A O 1
ATOM 761 N N . PHE A 1 90 ? -19.681 -0.075 16.842 1.00 93.81 90 PHE A N 1
ATOM 762 C CA . PHE A 1 90 ? -20.008 -0.663 18.136 1.00 93.81 90 PHE A CA 1
ATOM 763 C C . PHE A 1 90 ? -20.921 0.281 18.919 1.00 93.81 90 PHE A C 1
ATOM 765 O O . PHE A 1 90 ? -20.464 1.312 19.402 1.00 93.81 90 PHE A O 1
ATOM 772 N N . LYS A 1 91 ? -22.208 -0.051 19.044 1.00 94.94 91 LYS A N 1
ATOM 773 C CA . LYS A 1 91 ? -23.181 0.746 19.807 1.00 94.94 91 LYS A CA 1
ATOM 774 C C . LYS A 1 91 ? -23.376 0.182 21.215 1.00 94.94 91 LYS A C 1
ATOM 776 O O . LYS A 1 91 ? -23.386 -1.034 21.408 1.00 94.94 91 LYS A O 1
ATOM 781 N N . CYS A 1 92 ? -23.521 1.061 22.202 1.00 95.00 92 CYS A N 1
ATOM 782 C CA . CYS A 1 92 ? -23.869 0.669 23.561 1.00 95.00 92 CYS A CA 1
ATOM 783 C C . CYS A 1 92 ? -25.342 0.244 23.634 1.00 95.00 92 CYS A C 1
ATOM 785 O O . CYS A 1 92 ? -26.195 1.032 23.233 1.00 95.00 92 CYS A O 1
ATOM 787 N N . PRO A 1 93 ? -25.666 -0.950 24.165 1.00 94.19 93 PRO A N 1
ATOM 788 C CA . PRO A 1 93 ? -27.050 -1.403 24.281 1.00 94.19 93 PRO A CA 1
ATOM 789 C C . PRO A 1 93 ? -27.837 -0.653 25.366 1.00 94.19 93 PRO A C 1
ATOM 791 O O . PRO A 1 93 ? -29.056 -0.644 25.311 1.00 94.19 93 PRO A O 1
ATOM 794 N N . HIS A 1 94 ? -27.164 -0.008 26.329 1.00 93.31 94 HIS A N 1
ATOM 795 C CA . HIS A 1 94 ? -27.830 0.701 27.429 1.00 93.31 94 HIS A CA 1
ATOM 796 C C . HIS A 1 94 ? -28.146 2.168 27.103 1.00 93.31 94 HIS A C 1
ATOM 798 O O . HIS A 1 94 ? -29.142 2.690 27.583 1.00 93.31 94 HIS A O 1
ATOM 804 N N . CYS A 1 95 ? -27.309 2.846 26.305 1.00 94.56 95 CYS A N 1
ATOM 805 C CA . CYS A 1 95 ? -27.463 4.282 26.014 1.00 94.56 95 CYS A CA 1
ATOM 806 C C . CYS A 1 95 ? -27.355 4.657 24.526 1.00 94.56 95 CYS A C 1
ATOM 808 O O . CYS A 1 95 ? -27.359 5.834 24.181 1.00 94.56 95 CYS A O 1
ATOM 810 N N . GLY A 1 96 ? -27.168 3.689 23.623 1.00 91.88 96 GLY A N 1
ATOM 811 C CA . GLY A 1 96 ? -27.064 3.926 22.178 1.00 91.88 96 GLY A CA 1
ATOM 812 C C . GLY A 1 96 ? -25.757 4.572 21.694 1.00 91.88 96 GLY A C 1
ATOM 813 O O . GLY A 1 96 ? -25.529 4.647 20.484 1.00 91.88 96 GLY A O 1
ATOM 814 N N . LYS A 1 97 ? -24.859 5.003 22.595 1.00 93.50 97 LYS A N 1
ATOM 815 C CA . LYS A 1 97 ? -23.598 5.675 22.233 1.00 93.50 97 LYS A CA 1
ATOM 816 C C . LYS A 1 97 ? -22.726 4.793 21.332 1.00 93.50 97 LYS A C 1
ATOM 818 O O . LYS A 1 97 ? -22.491 3.623 21.627 1.00 93.50 97 LYS A O 1
ATOM 823 N N . GLY A 1 98 ? -22.254 5.364 20.222 1.00 93.12 98 GLY A N 1
ATOM 824 C CA . GLY A 1 98 ? -21.442 4.671 19.220 1.00 93.12 98 GLY A CA 1
ATOM 825 C C . GLY A 1 98 ? -19.935 4.834 19.435 1.00 93.12 98 GLY A C 1
ATOM 826 O O . GLY A 1 98 ? -19.452 5.934 19.705 1.00 93.12 98 GLY A O 1
ATOM 827 N N . PHE A 1 99 ? -19.193 3.751 19.227 1.00 93.50 99 PHE A N 1
ATOM 828 C CA . PHE A 1 99 ? -17.745 3.647 19.382 1.00 93.50 99 PHE A CA 1
ATOM 829 C C . PHE A 1 99 ? -17.122 3.031 18.127 1.00 93.50 99 PHE A C 1
ATOM 831 O O . PHE A 1 99 ? -17.701 2.147 17.490 1.00 93.50 99 PHE A O 1
ATOM 838 N N . SER A 1 100 ? -15.923 3.492 17.773 1.00 90.00 100 SER A N 1
ATOM 839 C CA . SER A 1 100 ? -15.146 2.948 16.651 1.00 90.00 100 SER A CA 1
ATOM 840 C C . SER A 1 100 ? -14.436 1.636 16.998 1.00 90.00 100 SER A C 1
ATOM 842 O O . SER A 1 100 ? -14.070 0.883 16.099 1.00 90.00 100 SER A O 1
ATOM 844 N N . THR A 1 101 ? -14.267 1.316 18.288 1.00 91.44 101 THR A N 1
ATOM 845 C CA . THR A 1 101 ? -13.593 0.093 18.751 1.00 91.44 101 THR A CA 1
ATOM 846 C C . THR A 1 101 ? -14.409 -0.66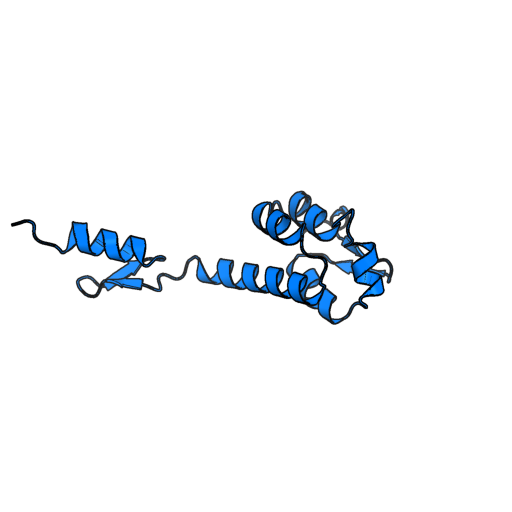0 19.802 1.00 91.44 101 THR A C 1
ATOM 848 O O . THR A 1 101 ? -15.122 -0.066 20.614 1.00 91.44 101 THR A O 1
ATOM 851 N N . LYS A 1 102 ? -14.262 -1.993 19.818 1.00 92.19 102 LYS A N 1
ATOM 852 C CA . LYS A 1 102 ? -14.877 -2.871 20.827 1.00 92.19 102 LYS A CA 1
ATOM 853 C C . LYS A 1 102 ? -14.350 -2.574 22.236 1.00 92.19 102 LYS A C 1
ATOM 855 O O . LYS A 1 102 ? -15.131 -2.582 23.180 1.00 92.19 102 LYS A O 1
ATOM 860 N N . VAL A 1 103 ? -13.056 -2.258 22.361 1.00 93.50 103 VAL A N 1
ATOM 861 C CA . VAL A 1 103 ? -12.421 -1.873 23.636 1.00 93.50 103 VAL A CA 1
ATOM 862 C C . VAL A 1 103 ? -13.040 -0.589 24.185 1.00 93.50 103 VAL A C 1
ATOM 864 O O . VAL A 1 103 ? -13.450 -0.572 25.339 1.00 93.50 103 VAL A O 1
ATOM 867 N N . GLY A 1 104 ? -13.198 0.448 23.354 1.00 93.94 104 GLY A N 1
ATOM 868 C CA . GLY A 1 104 ? -13.830 1.703 23.772 1.00 93.94 104 GLY A CA 1
ATOM 869 C C . GLY A 1 104 ? -15.270 1.506 24.251 1.00 93.94 104 GLY A C 1
ATOM 870 O O . GLY A 1 104 ? -15.652 2.053 25.283 1.00 93.94 104 GLY A O 1
ATOM 871 N N . LEU A 1 105 ? -16.045 0.659 23.560 1.00 95.62 105 LEU A N 1
ATOM 872 C CA . LEU A 1 105 ? -17.377 0.264 24.024 1.00 95.62 105 LEU A CA 1
ATOM 873 C C . LEU A 1 105 ? -17.317 -0.493 25.363 1.00 95.62 105 LEU A C 1
ATOM 875 O O . LEU A 1 105 ? -18.129 -0.228 26.244 1.00 95.62 105 LEU A O 1
ATOM 879 N N . SER A 1 106 ? -16.386 -1.438 25.517 1.00 94.69 106 SER A N 1
ATOM 880 C CA . SER A 1 106 ? -16.250 -2.240 26.740 1.00 94.69 106 SER A CA 1
ATOM 881 C C . SER A 1 106 ? -15.938 -1.365 27.950 1.00 94.69 106 SER A C 1
ATOM 883 O O . SER A 1 106 ? -16.665 -1.414 28.935 1.00 94.69 106 SER A O 1
ATOM 885 N N . VAL A 1 107 ? -14.921 -0.505 27.841 1.00 94.94 107 VAL A N 1
ATOM 886 C CA . VAL A 1 107 ? -14.538 0.449 28.894 1.00 94.94 107 VAL A CA 1
ATOM 887 C C . VAL A 1 107 ? -15.706 1.370 29.238 1.00 94.94 107 VAL A C 1
ATOM 889 O O . VAL A 1 107 ? -16.004 1.584 30.409 1.00 94.94 107 VAL A O 1
ATOM 892 N N . HIS A 1 108 ? -16.426 1.869 28.229 1.00 94.31 108 HIS A N 1
ATOM 893 C CA . HIS A 1 108 ? -17.612 2.686 28.460 1.00 94.31 108 HIS A CA 1
ATOM 894 C C . HIS A 1 108 ? -18.690 1.949 29.264 1.00 94.31 108 HIS A C 1
ATOM 896 O O . HIS A 1 108 ? -19.214 2.530 30.210 1.00 94.31 108 HIS A O 1
ATOM 902 N N . LYS A 1 109 ? -19.010 0.692 28.927 1.00 94.44 109 LYS A N 1
ATOM 903 C CA . LYS A 1 109 ? -19.973 -0.104 29.706 1.00 94.44 109 LYS A CA 1
ATOM 904 C C . LYS A 1 109 ? -19.519 -0.236 31.159 1.00 94.44 109 LYS A C 1
ATOM 906 O O . LYS A 1 109 ? -20.327 -0.021 32.057 1.00 94.44 109 LYS A O 1
ATOM 911 N N . THR A 1 110 ? -18.231 -0.515 31.368 1.00 93.81 110 THR A N 1
ATOM 912 C CA . THR A 1 110 ? -17.649 -0.695 32.702 1.00 93.81 110 THR A CA 1
ATOM 913 C C . THR A 1 110 ? -17.701 0.579 33.559 1.00 93.81 110 THR A C 1
ATOM 915 O O . THR A 1 110 ? -17.897 0.523 34.770 1.00 93.81 110 THR A O 1
ATOM 918 N N . ILE A 1 111 ? -17.528 1.754 32.960 1.00 93.12 111 ILE A N 1
ATOM 919 C CA . ILE A 1 111 ? -17.488 3.007 33.727 1.00 93.12 111 ILE A CA 1
ATOM 920 C C . ILE A 1 111 ? -18.883 3.625 33.869 1.00 93.12 111 ILE A C 1
ATOM 922 O O . ILE A 1 111 ? -19.219 4.151 34.922 1.00 93.12 111 ILE A O 1
ATOM 926 N N . ALA A 1 112 ? -19.701 3.575 32.815 1.00 92.06 112 ALA A N 1
ATOM 927 C CA . ALA A 1 112 ? -20.972 4.297 32.760 1.00 92.06 112 ALA A CA 1
ATOM 928 C C . ALA A 1 112 ? -22.191 3.460 33.175 1.00 92.06 112 ALA A C 1
ATOM 930 O O . ALA A 1 112 ? -23.233 4.033 33.488 1.00 92.06 112 ALA A O 1
ATOM 931 N N . HIS A 1 113 ? -22.105 2.125 33.125 1.00 91.50 113 HIS A N 1
ATOM 932 C CA . HIS A 1 113 ? -23.277 1.253 33.283 1.00 91.50 113 HIS A CA 1
ATOM 933 C C . HIS A 1 113 ? -23.110 0.118 34.297 1.00 91.50 113 HIS A C 1
ATOM 935 O O . HIS A 1 113 ? -24.106 -0.492 34.678 1.00 91.50 113 HIS A O 1
ATOM 941 N N . THR A 1 114 ? -21.906 -0.154 34.794 1.00 85.75 114 THR A N 1
ATOM 942 C CA . THR A 1 114 ? -21.737 -1.015 35.974 1.00 85.75 114 THR A CA 1
ATOM 943 C C . THR A 1 114 ? -21.861 -0.176 37.236 1.00 85.75 114 THR A C 1
ATOM 945 O O . THR A 1 114 ? -20.983 0.622 37.556 1.00 85.75 114 THR A O 1
ATOM 948 N N . LYS A 1 115 ? -22.967 -0.362 37.965 1.00 68.94 115 LYS A N 1
ATOM 949 C CA . LYS A 1 115 ? -23.120 0.147 39.331 1.00 68.94 115 LYS A CA 1
ATOM 950 C C . LYS A 1 115 ? -22.065 -0.532 40.212 1.00 68.94 115 LYS A C 1
ATOM 952 O O . LYS A 1 115 ? -22.125 -1.749 40.388 1.00 68.94 115 LYS A O 1
ATOM 957 N N . LYS A 1 116 ? -21.099 0.229 40.739 1.00 62.03 116 LYS A N 1
ATOM 958 C CA . LYS A 1 116 ? -20.294 -0.228 41.882 1.00 62.03 116 LYS A CA 1
ATOM 959 C C . LYS A 1 116 ? -21.260 -0.474 43.046 1.00 62.03 116 LYS A C 1
ATOM 961 O O . LYS A 1 116 ? -22.061 0.407 43.353 1.00 62.03 116 LYS A O 1
ATOM 966 N N . ARG A 1 117 ? -21.228 -1.691 43.589 1.00 52.47 117 ARG A N 1
ATOM 967 C CA . ARG A 1 117 ? -21.766 -1.991 44.918 1.00 52.47 117 ARG A CA 1
ATOM 968 C C . ARG A 1 117 ? -20.866 -1.368 45.973 1.00 52.47 117 ARG A C 1
ATOM 970 O O . ARG A 1 117 ? -19.650 -1.265 45.684 1.00 52.47 117 ARG A O 1
#